Protein 4RRI (pdb70)

Foldseek 3Di:
DKKKWAFFQKKKKFFDAFQDPDFPFDTDMDMDGGETEIADFAFQQDDLVQLLVVLQVVQVLCVVVVHQEYEYEYDHPPDDGGHDQVVRVVSLVSSQVNNVVRHPHHYHYHTGRGDMDMDTHTDDPPSRIDMDDTGD

Organism: Aeropyrum pernix (strain ATCC 700893 / DSM 11879 / JCM 9820 / NBRC 100138 / K1) (NCBI:txid272557)

Nearest PDB structures (foldseek):
  4rr6-assembly1_A  TM=1.006E+00  e=4.479E-30  Aeropyrum pernix K1
  4rrl-assembly1_A  TM=1.005E+00  e=9.058E-30  Aeropyrum pernix K1
  4rrh-assembly1_A  TM=1.007E+00  e=1.098E-29  Aeropyrum pernix K1
  4rrj-assembly1_A  TM=1.005E+00  e=1.029E-29  Aeropyrum pernix K1
  4s0l-assembly1_A  TM=9.396E-01  e=1.052E-17  Pyrococcus abyssi GE5

Secondary structure (DSSP, 8-state):
-EEEEEEEEEEEEEEEEESSSS-SS---EEEESSEEEEEEE-BTT--HHHHHHHHHHHHHHHHHHT--EEEEEE-S-S-S-BPPHHHHHHHHHHHHHHHTTT--SEEEEPPSSEEEEEEEEE--STTSEEEEE---

Sequence (136 aa):
MRLLYLHADRFEYKTVKPALKNPPDPPGEASFGEALVVFTTVEDGDGPQTVMYAASDIASHSSRLKVTTVILYPYAHLSSRLAKPMAAHKRLIELEGALRTKFPGHVHRAPFGWYMSFSIACKGHPLAELSRSFTE

B-factor: mean 22.44, std 9.21, range [9.78, 83.68]

CATH classification: 3.50.80.10

Structure (mmCIF, N/CA/C/O backbone):
data_4RRI
#
_entry.id   4RRI
#
_cell.length_a   47.119
_cell.length_b   47.119
_cell.length_c   113.124
_cell.angle_alpha   90.00
_cell.angle_beta   90.00
_cell.angle_gamma   90.00
#
_symmetry.space_group_name_H-M   'P 41 21 2'
#
loop_
_entity.id
_entity.type
_entity.pdbx_description
1 polymer 'Probable threonine--tRNA ligase 2'
2 non-polymer "3'-deoxy-3'-(L-threonylamino)adenosine"
3 non-polymer 'MAGNESIUM ION'
4 water water
#
loop_
_atom_site.group_PDB
_atom_site.id
_atom_site.type_symbol
_atom_site.label_atom_id
_atom_site.label_alt_id
_atom_site.label_comp_id
_atom_site.label_asym_id
_atom_site.label_entity_id
_atom_site.label_seq_id
_atom_site.pdbx_PDB_ins_code
_atom_site.Cartn_x
_atom_site.Cartn_y
_atom_site.Cartn_z
_atom_site.occupancy
_atom_site.B_iso_or_equiv
_atom_site.auth_seq_id
_atom_site.auth_comp_id
_atom_site.auth_asym_id
_atom_site.auth_atom_id
_atom_site.pdbx_PDB_model_num
ATOM 1 N N . MET A 1 1 ? 18.382 -7.402 21.843 1.00 13.61 1 MET A N 1
ATOM 2 C CA . MET A 1 1 ? 17.337 -6.321 21.924 1.00 11.37 1 MET A CA 1
ATOM 3 C C . MET A 1 1 ? 15.967 -7.009 22.001 1.00 10.50 1 MET A C 1
ATOM 4 O O . MET A 1 1 ? 15.669 -7.925 21.210 1.00 12.22 1 MET A O 1
ATOM 9 N N . ARG A 1 2 ? 15.117 -6.566 22.939 1.00 9.78 2 ARG A N 1
ATOM 10 C CA . ARG A 1 2 ? 13.743 -7.141 23.050 1.00 10.48 2 ARG A CA 1
ATOM 11 C C . ARG A 1 2 ? 12.777 -5.946 22.849 1.00 10.91 2 ARG A C 1
ATOM 12 O O . ARG A 1 2 ? 12.862 -4.888 23.489 1.00 12.31 2 ARG A O 1
ATOM 20 N N . LEU A 1 3 ? 11.850 -6.120 21.923 1.00 11.40 3 LEU A N 1
ATOM 21 C CA . LEU A 1 3 ? 10.860 -5.086 21.607 1.00 11.63 3 LEU A CA 1
ATOM 22 C C . LEU A 1 3 ? 9.456 -5.617 21.833 1.00 11.28 3 LEU A C 1
ATOM 23 O O . LEU A 1 3 ? 9.186 -6.805 21.647 1.00 12.89 3 LEU A O 1
ATOM 28 N N . LEU A 1 4 ? 8.564 -4.681 22.163 1.00 12.79 4 LEU A N 1
ATOM 29 C CA . LEU A 1 4 ? 7.131 -4.967 22.160 1.00 15.40 4 LEU A CA 1
ATOM 30 C C . LEU A 1 4 ? 6.497 -3.920 21.227 1.00 14.47 4 LEU A C 1
ATOM 31 O O . LEU A 1 4 ? 6.622 -2.701 21.497 1.00 15.93 4 LEU A O 1
ATOM 36 N N . TYR A 1 5 ? 5.799 -4.409 20.178 1.00 15.70 5 TYR A N 1
ATOM 37 C CA . TYR A 1 5 ? 5.082 -3.550 19.199 1.00 15.03 5 TYR A CA 1
ATOM 38 C C . TYR A 1 5 ? 3.618 -3.440 19.558 1.00 16.61 5 TYR A C 1
ATOM 39 O O . TYR A 1 5 ? 2.901 -4.429 19.478 1.00 20.69 5 TYR A O 1
ATOM 48 N N . LEU A 1 6 ? 3.207 -2.239 19.942 1.00 16.85 6 LEU A N 1
ATOM 49 C CA . LEU A 1 6 ? 1.818 -1.973 20.275 1.00 17.39 6 LEU A CA 1
ATOM 50 C C . LEU A 1 6 ? 1.223 -0.985 19.287 1.00 17.75 6 LEU A C 1
ATOM 51 O O . LEU A 1 6 ? 1.661 0.158 19.213 1.00 21.72 6 LEU A O 1
ATOM 56 N N . HIS A 1 7 ? 0.209 -1.434 18.556 1.00 20.69 7 HIS A N 1
ATOM 57 C CA . HIS A 1 7 ? -0.531 -0.575 17.617 1.00 18.46 7 HIS A CA 1
ATOM 58 C C . HIS A 1 7 ? -1.568 0.207 18.365 1.00 21.32 7 HIS A C 1
ATOM 59 O O . HIS A 1 7 ? -2.578 -0.322 18.828 1.00 24.39 7 HIS A O 1
ATOM 66 N N . ALA A 1 8 ? -1.281 1.470 18.572 1.00 21.34 8 ALA A N 1
ATOM 67 C CA . ALA A 1 8 ? -2.084 2.262 19.431 1.00 23.67 8 ALA A CA 1
ATOM 68 C C . ALA A 1 8 ? -3.058 3.161 18.621 1.00 24.76 8 ALA A C 1
ATOM 69 O O . ALA A 1 8 ? -2.771 3.564 17.475 1.00 25.83 8 ALA A O 1
ATOM 71 N N . ASP A 1 9 ? -4.208 3.459 19.225 1.00 25.99 9 ASP A N 1
ATOM 72 C CA . ASP A 1 9 ? -5.110 4.486 18.666 1.00 23.89 9 ASP A CA 1
ATOM 73 C C . ASP A 1 9 ? -4.623 5.861 19.127 1.00 21.36 9 ASP A C 1
ATOM 74 O O . ASP A 1 9 ? -4.892 6.886 18.483 1.00 24.63 9 ASP A O 1
ATOM 79 N N . ARG A 1 10 ? -3.895 5.839 20.249 1.00 20.04 10 ARG A N 1
ATOM 80 C CA . ARG A 1 10 ? -3.368 7.003 20.965 1.00 22.56 10 ARG A CA 1
ATOM 81 C C . ARG A 1 10 ? -2.310 6.589 21.986 1.00 25.55 10 ARG A C 1
ATOM 82 O O . ARG A 1 10 ? -2.350 5.508 22.594 1.00 23.95 10 ARG A O 1
ATOM 90 N N . PHE A 1 11 ? -1.376 7.497 22.194 1.00 21.52 11 PHE A N 1
ATOM 91 C CA . PHE A 1 11 ? -0.288 7.301 23.126 1.00 22.74 11 PHE A CA 1
ATOM 92 C C . PHE A 1 11 ? 0.193 8.597 23.642 1.00 19.25 11 PHE A C 1
ATOM 93 O O . PHE A 1 11 ? 0.344 9.548 22.903 1.00 30.33 11 PHE A O 1
ATOM 101 N N . GLU A 1 12 ? 0.512 8.620 24.921 1.00 19.61 12 GLU A N 1
ATOM 102 C CA . GLU A 1 12 ? 1.065 9.820 25.518 1.00 25.92 12 GLU A CA 1
ATOM 103 C C . GLU A 1 12 ? 1.913 9.397 26.664 1.00 19.09 12 GLU A C 1
ATOM 104 O O . GLU A 1 12 ? 1.705 8.335 27.258 1.00 21.24 12 GLU A O 1
ATOM 110 N N . TYR A 1 13 ? 2.955 10.163 26.950 1.00 21.91 13 TYR A N 1
ATOM 111 C CA . TYR A 1 13 ? 3.828 9.870 28.083 1.00 18.86 13 TYR A CA 1
ATOM 112 C C . TYR A 1 13 ? 4.274 11.159 28.697 1.00 17.97 13 TYR A C 1
ATOM 113 O O . TYR A 1 13 ? 4.211 12.196 28.052 1.00 22.76 13 TYR A O 1
ATOM 122 N N . LYS A 1 14 ? 4.732 11.097 29.939 1.00 22.07 14 LYS A N 1
ATOM 123 C CA . LYS A 1 14 ? 5.303 12.260 30.643 1.00 21.52 14 LYS A CA 1
ATOM 124 C C . LYS A 1 14 ? 6.424 11.739 31.527 1.00 19.45 14 LYS A C 1
ATOM 125 O O . LYS A 1 14 ? 6.238 10.773 32.312 1.00 23.20 14 LYS A O 1
ATOM 131 N N . THR A 1 15 ? 7.587 12.355 31.454 1.00 21.24 15 THR A N 1
ATOM 132 C CA . THR A 1 15 ? 8.701 11.950 32.338 1.00 19.18 15 THR A CA 1
ATOM 133 C C . THR A 1 15 ? 8.332 12.471 33.703 1.00 25.14 15 THR A C 1
ATOM 134 O O . THR A 1 15 ? 7.641 13.518 33.816 1.00 24.23 15 THR A O 1
ATOM 138 N N . VAL A 1 16 ? 8.746 11.726 34.735 1.00 24.25 16 VAL A N 1
ATOM 139 C CA . VAL A 1 16 ? 8.377 12.054 36.123 1.00 24.32 16 VAL A CA 1
ATOM 140 C C . VAL A 1 16 ? 9.702 12.343 36.808 1.00 19.18 16 VAL A C 1
ATOM 141 O O . VAL A 1 16 ? 10.436 13.306 36.356 1.00 24.00 16 VAL A O 1
ATOM 145 N N . LYS A 1 17 ? 10.043 11.511 37.784 1.00 20.44 17 LYS A N 1
ATOM 146 C CA . LYS A 1 17 ? 11.292 11.639 38.475 1.00 18.68 17 LYS A CA 1
ATOM 147 C C . LYS A 1 17 ? 12.383 11.033 37.582 1.00 24.93 17 LYS A C 1
ATOM 148 O O . LYS A 1 17 ? 12.078 10.111 36.788 1.00 23.91 17 LYS A O 1
ATOM 154 N N . PRO A 1 18 ? 13.647 11.511 37.705 1.00 28.23 18 PRO A N 1
ATOM 155 C CA . PRO A 1 18 ? 14.789 10.863 36.995 1.00 24.27 18 PRO A CA 1
ATOM 156 C C . PRO A 1 18 ? 14.960 9.442 37.540 1.00 24.75 18 PRO A C 1
ATOM 157 O O . PRO A 1 18 ? 14.793 9.231 38.754 1.00 31.82 18 PRO A O 1
ATOM 161 N N . ALA A 1 19 ? 15.291 8.480 36.659 1.00 29.55 19 ALA A N 1
ATOM 162 C CA . ALA A 1 19 ? 15.551 7.096 37.101 1.00 23.49 19 ALA A CA 1
ATOM 163 C C . ALA A 1 19 ? 17.000 6.833 37.167 1.00 23.83 19 ALA A C 1
ATOM 164 O O . ALA A 1 19 ? 17.416 5.838 37.748 1.00 33.09 19 ALA A O 1
ATOM 166 N N . LEU A 1 20 ? 17.782 7.690 36.501 1.00 30.96 20 LEU A N 1
ATOM 167 C CA . LEU A 1 20 ? 19.258 7.667 36.553 1.00 31.64 20 LEU A CA 1
ATOM 168 C C . LEU A 1 20 ? 19.751 8.948 37.268 1.00 30.25 20 LEU A C 1
ATOM 169 O O . LEU A 1 20 ? 19.013 9.967 37.314 1.00 37.04 20 LEU A O 1
ATOM 174 N N . LYS A 1 21 ? 20.956 8.898 37.833 1.00 29.06 21 LYS A N 1
ATOM 175 C CA . LYS A 1 21 ? 21.575 10.080 38.431 1.00 30.96 21 LYS A CA 1
ATOM 176 C C . LYS A 1 21 ? 21.630 11.266 37.452 1.00 32.84 21 LYS A C 1
ATOM 177 O O . LYS A 1 21 ? 21.455 12.420 37.855 1.00 55.98 21 LYS A O 1
ATOM 183 N N . ASN A 1 22 ? 21.878 10.970 36.176 1.00 34.88 22 ASN A N 1
ATOM 184 C CA . ASN A 1 22 ? 22.026 12.000 35.142 1.00 34.43 22 ASN A CA 1
ATOM 185 C C . ASN A 1 22 ? 21.276 11.601 33.873 1.00 30.66 22 ASN A C 1
ATOM 186 O O . ASN A 1 22 ? 21.921 11.178 32.904 1.00 39.91 22 ASN A O 1
ATOM 191 N N . PRO A 1 23 ? 19.930 11.736 33.845 1.00 25.61 23 PRO A N 1
ATOM 192 C CA . PRO A 1 23 ? 19.322 11.297 32.582 1.00 25.60 23 PRO A CA 1
ATOM 193 C C . PRO A 1 23 ? 19.967 12.018 31.361 1.00 25.99 23 PRO A C 1
ATOM 194 O O . PRO A 1 23 ? 20.197 13.237 31.403 1.00 28.75 23 PRO A O 1
ATOM 198 N N . PRO A 1 24 ? 20.370 11.260 30.323 1.00 26.73 24 PRO A N 1
ATOM 199 C CA . PRO A 1 24 ? 20.995 11.898 29.170 1.00 25.55 24 PRO A CA 1
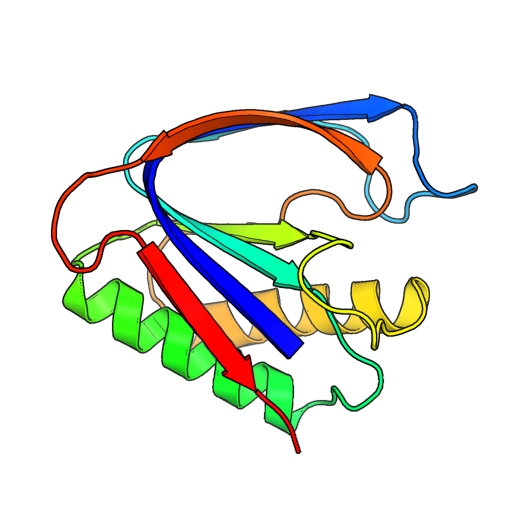ATOM 200 C C . PRO A 1 24 ? 20.053 12.763 28.286 1.00 25.05 24 PRO A C 1
ATOM 201 O O . PRO A 1 24 ? 20.535 13.571 27.466 1.00 28.76 24 PRO A O 1
ATOM 205 N N . ASP A 1 25 ? 18.755 12.594 28.462 1.00 21.43 25 ASP A N 1
ATOM 206 C CA . ASP A 1 25 ? 17.739 13.294 27.714 1.00 18.20 25 ASP A CA 1
ATOM 207 C C . ASP A 1 25 ? 16.955 14.223 28.666 1.00 22.44 25 ASP A C 1
ATOM 208 O O . ASP A 1 25 ? 16.626 13.834 29.774 1.00 27.47 25 ASP A O 1
ATOM 213 N N . PRO A 1 26 ? 16.643 15.469 28.227 1.00 21.05 26 PRO A N 1
ATOM 214 C CA . PRO A 1 26 ? 15.881 16.406 29.087 1.00 26.32 26 PRO A CA 1
ATOM 215 C C . PRO A 1 26 ? 14.485 15.829 29.378 1.00 22.85 26 PRO A C 1
ATOM 216 O O . PRO A 1 26 ? 14.038 14.984 28.584 1.00 28.02 26 PRO A O 1
ATOM 220 N N . PRO A 1 27 ? 13.788 16.297 30.446 1.00 21.57 27 PRO A N 1
ATOM 221 C CA . PRO A 1 27 ? 12.415 15.822 30.753 1.00 21.14 27 PRO A CA 1
ATOM 222 C C . PRO A 1 27 ? 11.393 16.303 29.688 1.00 20.51 27 PRO A C 1
ATOM 223 O O . PRO A 1 27 ? 11.719 17.177 28.854 1.00 24.78 27 PRO A O 1
ATOM 227 N N . GLY A 1 28 ? 10.189 15.752 29.680 1.00 21.67 28 GLY A N 1
ATOM 228 C CA . GLY A 1 28 ? 9.230 16.151 28.659 1.00 20.21 28 GLY A CA 1
ATOM 229 C C . GLY A 1 28 ? 8.022 15.293 28.590 1.00 20.10 28 GLY A C 1
ATOM 230 O O . GLY A 1 28 ? 7.833 14.346 29.361 1.00 26.26 28 GLY A O 1
ATOM 231 N N . GLU A 1 29 ? 7.191 15.644 27.630 1.00 22.88 29 GLU A N 1
ATOM 232 C CA . GLU A 1 29 ? 5.954 14.954 27.381 1.00 24.71 29 GLU A CA 1
ATOM 233 C C . GLU A 1 29 ? 5.551 15.074 25.911 1.00 17.88 29 GLU A C 1
ATOM 234 O O . GLU A 1 29 ? 6.052 15.990 25.182 1.00 21.02 29 GLU A O 1
ATOM 240 N N . ALA A 1 30 ? 4.639 14.182 25.489 1.00 16.98 30 ALA A N 1
ATOM 241 C CA . ALA A 1 30 ? 4.152 14.161 24.138 1.00 17.48 30 ALA A CA 1
ATOM 242 C C . ALA A 1 30 ? 2.957 13.252 24.037 1.00 17.44 30 ALA A C 1
ATOM 243 O O . ALA A 1 30 ? 2.844 12.266 24.808 1.00 22.86 30 ALA A O 1
ATOM 245 N N . SER A 1 31 ? 2.106 13.523 23.042 1.00 18.63 31 SER A N 1
ATOM 246 C CA . SER A 1 31 ? 0.982 12.660 22.781 1.00 19.68 31 SER A CA 1
ATOM 247 C C . SER A 1 31 ? 0.824 12.504 21.311 1.00 17.24 31 SER A C 1
ATOM 248 O O . SER A 1 31 ? 1.283 13.365 20.511 1.00 24.58 31 SER A O 1
ATOM 251 N N . PHE A 1 32 ? 0.122 11.443 20.935 1.00 17.89 32 PHE A N 1
ATOM 252 C CA . PHE A 1 32 ? 0.028 11.030 19.539 1.00 20.38 32 PHE A CA 1
ATOM 253 C C . PHE A 1 32 ? -1.288 10.379 19.278 1.00 22.68 32 PHE A C 1
ATOM 254 O O . PHE A 1 32 ? -1.977 9.937 20.253 1.00 23.18 32 PHE A O 1
ATOM 262 N N . GLY A 1 33 ? -1.645 10.316 17.982 1.00 20.66 33 GLY A N 1
ATOM 263 C CA . GLY A 1 33 ? -2.785 9.572 17.510 1.00 25.74 33 GLY A CA 1
ATOM 264 C C . GLY A 1 33 ? -2.268 8.211 17.135 1.00 23.12 33 GLY A C 1
ATOM 265 O O . GLY A 1 33 ? -1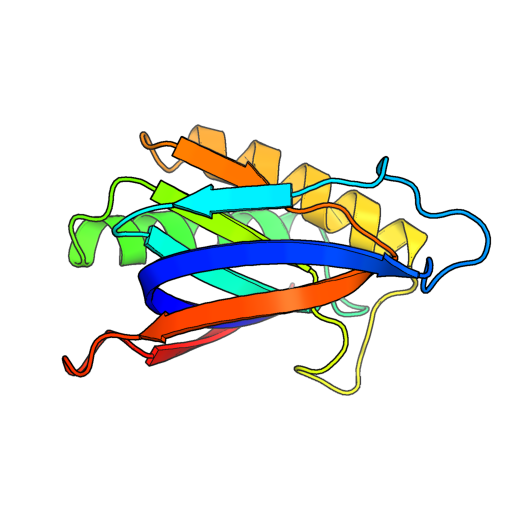.412 7.664 17.831 1.00 27.16 33 GLY A O 1
ATOM 266 N N . GLU A 1 34 ? -2.808 7.646 16.055 1.00 20.76 34 GLU A N 1
ATOM 267 C CA . GLU A 1 34 ? -2.500 6.286 15.699 1.00 22.59 34 GLU A CA 1
ATOM 268 C C . GLU A 1 34 ? -0.966 6.180 15.548 1.00 22.04 34 GLU A C 1
ATOM 269 O O . GLU A 1 34 ? -0.345 7.032 14.885 1.00 23.30 34 GLU A O 1
ATOM 275 N N . ALA A 1 35 ? -0.348 5.172 16.155 1.00 24.70 35 ALA A N 1
ATOM 276 C CA . ALA A 1 35 ? 1.129 5.070 16.123 1.00 19.76 35 ALA A CA 1
ATOM 277 C C . ALA A 1 35 ? 1.465 3.698 16.512 1.00 22.93 35 ALA A C 1
ATOM 278 O O . ALA A 1 35 ? 0.671 3.071 17.230 1.00 27.69 35 ALA A O 1
ATOM 280 N N . LEU A 1 36 ? 2.617 3.203 16.020 1.00 21.28 36 LEU A N 1
ATOM 281 C CA . LEU A 1 36 ? 3.175 1.954 16.507 1.00 18.45 36 LEU A CA 1
ATOM 282 C C . LEU A 1 36 ? 4.060 2.415 17.665 1.00 17.09 36 LEU A C 1
ATOM 283 O O . LEU A 1 36 ? 5.068 3.174 17.462 1.00 19.28 36 LEU A O 1
ATOM 288 N N . VAL A 1 37 ? 3.721 1.939 18.868 1.00 17.98 37 VAL A N 1
ATOM 289 C CA . VAL A 1 37 ? 4.494 2.240 20.076 1.00 15.41 37 VAL A CA 1
ATOM 290 C C . VAL A 1 37 ? 5.447 1.067 20.307 1.00 14.89 37 VAL A C 1
ATOM 291 O O . VAL A 1 37 ? 5.004 -0.064 20.415 1.00 16.01 37 VAL A O 1
ATOM 295 N N . VAL A 1 38 ? 6.766 1.332 20.237 1.00 14.41 38 VAL A N 1
ATOM 296 C CA . VAL A 1 38 ? 7.774 0.262 20.337 1.00 12.66 38 VAL A CA 1
ATOM 297 C C . VAL A 1 38 ? 8.504 0.319 21.677 1.00 10.98 38 VAL A C 1
ATOM 298 O O . VA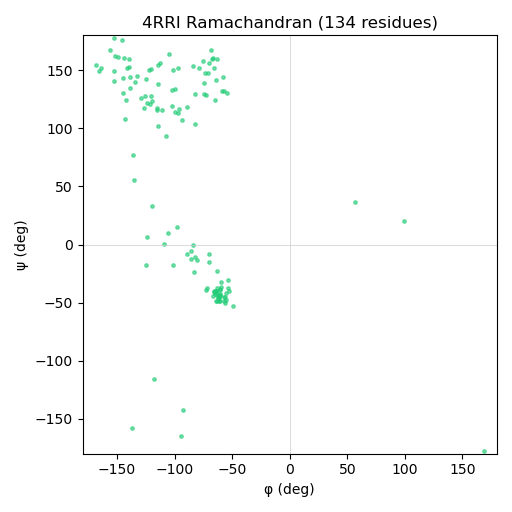L A 1 38 ? 9.435 1.154 21.863 1.00 13.12 38 VAL A O 1
ATOM 302 N N . PHE A 1 39 ? 8.027 -0.440 22.678 1.00 12.67 39 PHE A N 1
ATOM 303 C CA . PHE A 1 39 ? 8.755 -0.549 23.952 1.00 12.52 39 PHE A CA 1
ATOM 304 C C . PHE A 1 39 ? 10.097 -1.253 23.681 1.00 11.42 39 PHE A C 1
ATOM 305 O O . PHE A 1 39 ? 10.070 -2.345 23.095 1.00 11.84 39 PHE A O 1
ATOM 313 N N . THR A 1 40 ? 11.217 -0.631 24.040 1.00 10.66 40 THR A N 1
ATOM 314 C CA . THR A 1 40 ? 12.523 -1.104 23.585 1.00 12.42 40 THR A CA 1
ATOM 315 C C . THR A 1 40 ? 13.479 -1.338 24.727 1.00 10.34 40 THR A C 1
ATOM 316 O O . THR A 1 40 ? 13.821 -0.374 25.452 1.00 15.26 40 THR A O 1
ATOM 320 N N . THR A 1 41 ? 13.913 -2.621 24.878 1.00 11.67 41 THR A N 1
ATOM 321 C CA . THR A 1 41 ? 14.879 -2.976 25.900 1.00 11.62 41 THR A CA 1
ATOM 322 C C . THR A 1 41 ? 16.177 -3.343 25.217 1.00 11.77 41 THR A C 1
ATOM 323 O O . THR A 1 41 ? 16.232 -4.324 24.491 1.00 11.47 41 THR A O 1
ATOM 327 N N . VAL A 1 42 ? 17.224 -2.554 25.465 1.00 11.97 42 VAL A N 1
ATOM 328 C CA . VAL A 1 42 ? 18.537 -2.766 24.833 1.00 10.95 42 VAL A CA 1
ATOM 329 C C . VAL A 1 42 ? 19.220 -3.864 25.683 1.00 11.12 42 VAL A C 1
ATOM 330 O O . VAL A 1 42 ? 19.348 -3.761 26.942 1.00 12.03 42 VAL A O 1
ATOM 334 N N . GLU A 1 43 ? 19.720 -4.888 25.001 1.00 11.36 43 GLU A N 1
ATOM 335 C CA . GLU A 1 43 ? 20.442 -5.986 25.696 1.00 12.47 43 GLU A CA 1
ATOM 336 C C . GLU A 1 43 ? 21.944 -5.947 25.522 1.00 14.17 43 GLU A C 1
ATOM 337 O O . GLU A 1 43 ? 22.424 -5.300 24.565 1.00 15.10 43 GLU A O 1
ATOM 343 N N . ASP A 1 44 ? 22.650 -6.684 26.383 1.00 16.53 44 ASP A N 1
ATOM 344 C CA . ASP A 1 44 ? 24.096 -6.633 26.348 1.00 19.04 44 ASP A CA 1
ATOM 345 C C . ASP A 1 44 ? 24.726 -6.908 24.947 1.00 17.82 44 ASP A C 1
ATOM 346 O O . ASP A 1 44 ? 25.699 -6.246 24.526 1.00 23.47 44 ASP A O 1
ATOM 351 N N . GLY A 1 45 ? 24.156 -7.862 24.227 1.00 17.38 45 GLY A N 1
ATOM 352 C CA . GLY A 1 45 ? 24.764 -8.229 22.883 1.00 21.09 45 GLY A CA 1
ATOM 353 C C . GLY A 1 45 ? 24.602 -7.176 21.774 1.00 23.02 45 GLY A C 1
ATOM 354 O O . GLY A 1 45 ? 25.203 -7.295 20.674 1.00 22.49 45 GLY A O 1
ATOM 355 N N . ASP A 1 46 ? 23.812 -6.142 22.046 1.00 18.02 46 ASP A N 1
ATOM 356 C CA . ASP A 1 46 ? 23.324 -5.346 20.919 1.00 15.79 46 ASP A CA 1
ATOM 357 C C . ASP A 1 46 ? 24.418 -4.500 20.323 1.00 13.56 46 ASP A C 1
ATOM 358 O O . ASP A 1 46 ? 25.114 -3.779 21.045 1.00 17.26 46 ASP A O 1
ATOM 363 N N . GLY A 1 47 ? 24.577 -4.586 19.016 1.00 16.59 47 GLY A N 1
ATOM 364 C CA . GLY A 1 47 ? 25.514 -3.705 18.319 1.00 16.02 47 GLY A CA 1
ATOM 365 C C . GLY A 1 47 ? 24.913 -3.185 17.024 1.00 18.71 47 GLY A C 1
ATOM 366 O O . GLY A 1 47 ? 23.683 -3.171 16.858 1.00 16.57 47 GLY A O 1
ATOM 367 N N . PRO A 1 48 ? 25.755 -2.767 16.085 1.00 19.61 48 PRO A N 1
ATOM 368 C CA . PRO A 1 48 ? 25.218 -2.150 14.866 1.00 21.00 48 PRO A CA 1
ATOM 369 C C . PRO A 1 48 ? 24.361 -3.072 14.027 1.00 19.04 48 PRO A C 1
ATOM 370 O O . PRO A 1 48 ? 23.400 -2.624 13.433 1.00 23.45 48 PRO A O 1
ATOM 374 N N . GLN A 1 49 ? 24.693 -4.345 13.927 1.00 20.13 49 GLN A N 1
ATOM 375 C CA . GLN A 1 49 ? 23.818 -5.250 13.140 1.00 18.63 49 GLN A CA 1
ATOM 376 C C . GLN A 1 49 ? 22.426 -5.392 13.747 1.00 14.48 49 GLN A C 1
ATOM 377 O O . GLN A 1 49 ? 21.401 -5.416 13.028 1.00 15.86 49 GLN A O 1
ATOM 383 N N . THR A 1 50 ? 22.390 -5.466 15.069 1.00 13.67 50 THR A N 1
ATOM 384 C CA . THR A 1 50 ? 21.125 -5.592 15.773 1.00 13.21 50 THR A CA 1
ATOM 385 C C . THR A 1 50 ? 20.256 -4.390 15.481 1.00 13.01 50 THR A C 1
ATOM 386 O O . THR A 1 50 ? 19.055 -4.542 15.250 1.00 13.73 50 THR A O 1
ATOM 390 N N . VAL A 1 51 ? 20.846 -3.200 15.498 1.00 14.16 51 VAL A N 1
ATOM 391 C CA . VAL A 1 51 ? 20.088 -1.934 15.321 1.00 15.77 51 VAL A CA 1
ATOM 392 C C . VAL A 1 51 ? 19.493 -1.941 13.910 1.00 15.54 51 VAL A C 1
ATOM 393 O O . VAL A 1 51 ? 18.318 -1.576 13.690 1.00 17.82 51 VAL A O 1
ATOM 397 N N . MET A 1 52 ? 20.288 -2.410 12.940 1.00 16.31 52 MET A N 1
ATOM 398 C CA . MET A 1 52 ? 19.811 -2.366 11.589 1.00 17.53 52 MET A CA 1
ATOM 399 C C . MET A 1 52 ? 18.721 -3.413 11.397 1.00 15.05 52 MET A C 1
ATOM 400 O O . MET A 1 52 ? 17.746 -3.128 10.675 1.00 15.73 52 MET A O 1
ATOM 405 N N . TYR A 1 53 ? 18.843 -4.593 12.026 1.00 14.54 53 TYR A N 1
ATOM 406 C CA . TYR A 1 53 ? 17.770 -5.591 11.912 1.00 13.08 53 TYR A CA 1
ATOM 407 C C . TYR A 1 53 ? 16.446 -5.032 12.485 1.00 12.34 53 TYR A C 1
ATOM 408 O O . TYR A 1 53 ? 15.345 -5.215 11.921 1.00 14.35 53 TYR A O 1
ATOM 417 N N . ALA A 1 54 ? 16.561 -4.390 13.656 1.00 12.38 54 ALA A N 1
ATOM 418 C CA . ALA A 1 54 ? 15.397 -3.881 14.328 1.00 12.37 54 ALA A CA 1
ATOM 419 C C . ALA A 1 54 ? 14.776 -2.749 13.499 1.00 11.41 54 ALA A C 1
ATOM 420 O O . ALA A 1 54 ? 13.548 -2.714 13.319 1.00 14.10 54 ALA A O 1
ATOM 422 N N . ALA A 1 55 ? 15.627 -1.849 12.981 1.00 12.07 55 ALA A N 1
ATOM 423 C CA . ALA A 1 55 ? 15.118 -0.727 12.143 1.00 12.34 55 ALA A CA 1
ATOM 424 C C . ALA A 1 55 ? 14.283 -1.273 10.954 1.00 12.47 55 ALA A C 1
ATOM 425 O O . ALA A 1 55 ? 13.188 -0.779 10.663 1.00 14.77 55 ALA A O 1
ATOM 427 N N . SER A 1 56 ? 14.844 -2.264 10.270 1.00 11.51 56 SER A N 1
ATOM 428 C CA . SER A 1 56 ? 14.177 -2.869 9.081 1.00 13.68 56 SER A CA 1
ATOM 429 C C . SER A 1 56 ? 12.849 -3.503 9.459 1.00 15.35 56 SER A C 1
ATOM 430 O O . SER A 1 56 ? 11.837 -3.330 8.724 1.00 16.26 56 SER A O 1
ATOM 433 N N . ASP A 1 57 ? 12.859 -4.278 10.562 1.00 12.93 57 ASP A N 1
ATOM 434 C CA . ASP A 1 57 ? 11.614 -4.965 10.964 1.00 15.10 57 ASP A CA 1
ATOM 435 C C . ASP A 1 57 ? 10.526 -3.957 11.374 1.00 15.49 57 ASP A C 1
ATOM 436 O O . ASP A 1 57 ? 9.357 -4.093 11.051 1.00 14.57 57 ASP A O 1
ATOM 441 N N . ILE A 1 58 ? 10.930 -2.924 12.098 1.00 14.18 58 ILE A N 1
ATOM 442 C CA . ILE A 1 58 ? 9.985 -1.942 12.562 1.00 13.43 58 ILE A CA 1
ATOM 443 C C . ILE A 1 58 ? 9.330 -1.285 11.331 1.00 13.88 58 ILE A C 1
ATOM 444 O O . ILE A 1 58 ? 8.102 -1.090 11.261 1.00 15.56 58 ILE A O 1
ATOM 449 N N . ALA A 1 59 ? 10.194 -0.879 10.385 1.00 15.73 59 ALA A N 1
ATOM 450 C CA . ALA A 1 59 ? 9.762 -0.286 9.141 1.00 16.64 59 ALA A CA 1
ATOM 451 C C . ALA A 1 59 ? 8.821 -1.216 8.434 1.00 13.59 59 ALA A C 1
ATOM 452 O O . ALA A 1 59 ? 7.778 -0.760 7.911 1.00 18.77 59 ALA A O 1
ATOM 454 N N . SER A 1 60 ? 9.228 -2.476 8.300 1.00 17.54 60 SER A N 1
ATOM 455 C CA . SER A 1 60 ? 8.364 -3.508 7.608 1.00 16.91 60 SER A CA 1
ATOM 456 C C . SER A 1 60 ? 6.951 -3.668 8.258 1.00 19.85 60 SER A C 1
ATOM 457 O O . SER A 1 60 ? 5.908 -3.682 7.589 1.00 23.75 60 SER A O 1
ATOM 460 N N . HIS A 1 61 ? 6.911 -3.815 9.573 1.00 17.83 61 HIS A N 1
ATOM 461 C CA . HIS A 1 61 ? 5.670 -3.978 10.299 1.00 17.97 61 HIS A CA 1
ATOM 462 C C . HIS A 1 61 ? 4.790 -2.771 10.189 1.00 18.30 61 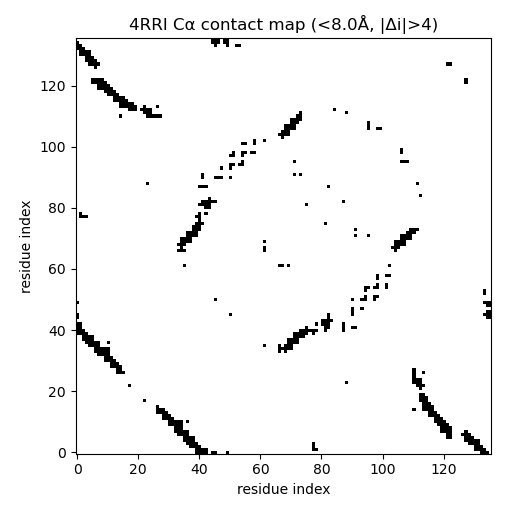HIS A C 1
ATOM 463 O O . HIS A 1 61 ? 3.548 -2.880 10.050 1.00 21.87 61 HIS A O 1
ATOM 470 N N . SER A 1 62 ? 5.421 -1.593 10.259 1.00 17.36 62 SER A N 1
ATOM 471 C CA . SER A 1 62 ? 4.705 -0.339 10.161 1.00 19.66 62 SER A CA 1
ATOM 472 C C . SER A 1 62 ? 4.043 -0.274 8.776 1.00 22.96 62 SER A C 1
ATOM 473 O O . SER A 1 62 ? 2.863 0.067 8.675 1.00 22.97 62 SER A O 1
ATOM 476 N N . SER A 1 63 ? 4.810 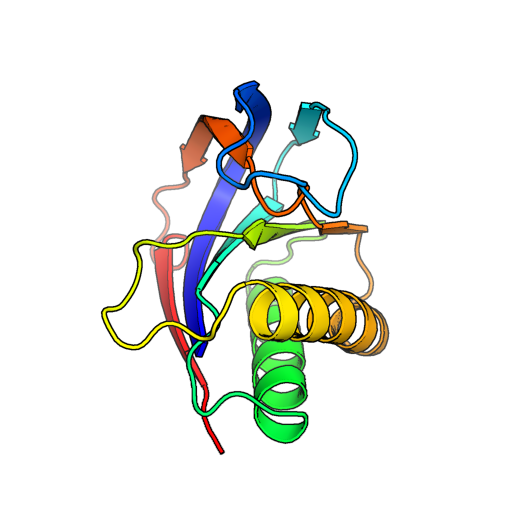-0.633 7.731 1.00 19.76 63 SER A N 1
ATOM 477 C CA . SER A 1 63 ? 4.316 -0.770 6.364 1.00 19.62 63 SER A CA 1
ATOM 478 C C . SER A 1 63 ? 3.048 -1.625 6.276 1.00 21.61 63 SER A C 1
ATOM 479 O O . SER A 1 63 ? 2.009 -1.163 5.712 1.00 29.97 63 SER A O 1
ATOM 482 N N . ARG A 1 64 ? 3.098 -2.845 6.835 1.00 23.48 64 ARG A N 1
ATOM 483 C CA . ARG A 1 64 ? 1.942 -3.757 6.862 1.00 21.48 64 ARG A CA 1
ATOM 484 C C . ARG A 1 64 ? 0.716 -3.183 7.592 1.00 22.17 64 ARG A C 1
ATOM 485 O O . ARG A 1 64 ? -0.402 -3.474 7.194 1.00 32.13 64 ARG A O 1
ATOM 493 N N . LEU A 1 65 ? 0.936 -2.350 8.619 1.00 21.92 65 LEU A N 1
ATOM 494 C CA . LEU A 1 65 ? -0.156 -1.751 9.408 1.00 24.70 65 LEU A CA 1
ATOM 495 C C . LEU A 1 65 ? -0.653 -0.420 8.839 1.00 23.06 65 LEU A C 1
ATOM 496 O O . LEU A 1 65 ? -1.656 0.184 9.347 1.00 25.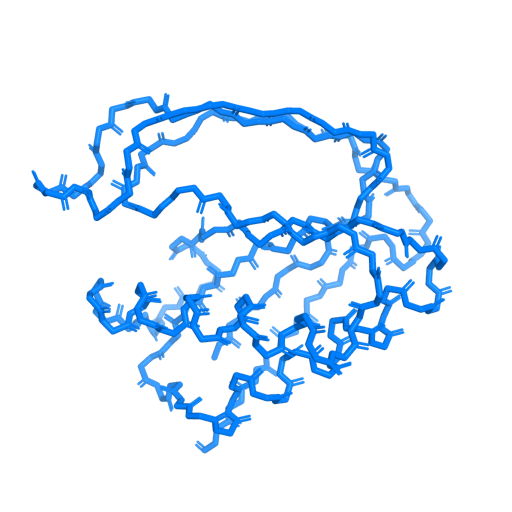21 65 LEU A O 1
ATOM 501 N N . LYS A 1 66 ? 0.079 0.064 7.838 1.00 23.03 66 LYS A N 1
ATOM 502 C CA . LYS A 1 66 ? -0.172 1.399 7.237 1.00 22.04 66 LYS A CA 1
ATOM 503 C C . LYS A 1 66 ? -0.101 2.453 8.323 1.00 21.67 66 LYS A C 1
ATOM 504 O O . LYS A 1 66 ? -0.857 3.392 8.308 1.00 29.56 66 LYS A O 1
ATOM 510 N N . VAL A 1 67 ? 0.804 2.276 9.278 1.00 21.41 67 VAL A N 1
ATOM 511 C CA . VAL A 1 67 ? 1.040 3.355 10.252 1.00 18.21 67 VAL A CA 1
ATOM 512 C C . VAL A 1 67 ? 2.033 4.336 9.647 1.00 20.21 67 VAL A C 1
ATOM 513 O O . VAL A 1 67 ? 2.897 3.959 8.812 1.00 23.25 67 VAL A O 1
ATOM 517 N N . THR A 1 68 ? 1.944 5.578 10.114 1.00 19.30 68 THR A N 1
ATOM 518 C CA . THR A 1 68 ? 2.842 6.651 9.639 1.00 20.17 68 THR A CA 1
ATOM 519 C C . THR A 1 68 ? 3.580 7.307 10.797 1.00 17.97 68 THR A C 1
ATOM 520 O O . THR A 1 68 ? 4.240 8.320 10.628 1.00 17.85 68 THR A O 1
ATOM 524 N N . THR A 1 69 ? 3.437 6.761 12.004 1.00 15.83 69 THR A N 1
ATOM 525 C CA . THR A 1 69 ? 4.178 7.249 13.168 1.00 14.14 69 THR A CA 1
ATOM 526 C C . THR A 1 69 ? 4.683 6.055 14.026 1.00 16.47 69 THR A C 1
ATOM 527 O O . THR A 1 69 ? 3.935 5.095 14.273 1.00 19.13 69 THR A O 1
ATOM 531 N N . VAL A 1 70 ? 5.950 6.131 14.446 1.00 16.76 70 VAL A N 1
ATOM 532 C CA . VAL A 1 70 ? 6.550 5.090 15.264 1.00 14.19 70 VAL A CA 1
ATOM 533 C C . VAL A 1 70 ? 7.093 5.813 16.481 1.00 14.34 70 VAL A C 1
ATOM 534 O O . VAL A 1 70 ? 7.806 6.850 16.374 1.00 16.58 70 VAL A O 1
ATOM 538 N N . ILE A 1 71 ? 6.725 5.325 17.667 1.00 16.61 71 ILE A N 1
ATOM 539 C CA . ILE A 1 71 ? 7.320 5.813 18.893 1.00 11.80 71 ILE A CA 1
ATOM 540 C C . ILE A 1 71 ? 8.392 4.832 19.472 1.00 15.13 71 ILE A C 1
ATOM 541 O O . ILE A 1 71 ? 8.096 3.678 19.755 1.00 17.71 71 ILE A O 1
ATOM 546 N N . LEU A 1 72 ? 9.643 5.270 19.608 1.00 13.32 72 LEU A N 1
ATOM 547 C CA . LEU A 1 72 ? 10.684 4.444 20.205 1.00 15.57 72 LEU A CA 1
ATOM 548 C C . LEU A 1 72 ? 10.728 4.793 21.685 1.00 14.45 72 LEU A C 1
ATOM 549 O O . LEU A 1 72 ? 11.093 5.889 22.090 1.00 15.98 72 LEU A O 1
ATOM 554 N N . TYR A 1 73 ? 10.227 3.871 22.494 1.00 14.91 73 TYR A N 1
ATOM 555 C CA . TYR A 1 73 ? 9.948 4.108 23.921 1.00 13.33 73 TYR A CA 1
ATOM 556 C C . TYR A 1 73 ? 10.856 3.251 24.767 1.00 14.26 73 TYR A C 1
ATOM 557 O O . TYR A 1 73 ? 10.647 2.022 24.865 1.00 13.87 73 TYR A O 1
ATOM 566 N N . PRO A 1 74 ? 11.910 3.863 25.333 1.00 13.54 74 PRO A N 1
ATOM 567 C CA . PRO A 1 74 ? 12.896 3.075 26.153 1.00 16.71 74 PRO A CA 1
ATOM 568 C C . PRO A 1 74 ? 12.196 2.378 27.336 1.00 14.11 74 PRO A C 1
ATOM 569 O O . PRO A 1 74 ? 11.305 2.959 28.003 1.00 20.23 74 PRO A O 1
ATOM 573 N N . TYR A 1 75 ? 12.483 1.092 27.517 1.00 15.06 75 TYR A N 1
ATOM 574 C CA . TYR A 1 75 ? 11.799 0.310 28.548 1.00 16.98 75 TYR A CA 1
ATOM 575 C C . TYR A 1 75 ? 12.822 -0.652 29.161 1.00 15.17 75 TYR A C 1
ATOM 576 O O . TYR A 1 75 ? 13.450 -1.422 28.433 1.00 19.39 75 TYR A O 1
ATOM 585 N N . ALA A 1 76 ? 13.001 -0.617 30.475 1.00 18.28 76 ALA A N 1
ATOM 586 C CA . ALA A 1 76 ? 13.986 -1.498 31.142 1.00 17.31 76 ALA A CA 1
ATOM 587 C C . ALA A 1 76 ? 13.468 -2.915 31.420 1.00 22.40 76 ALA A C 1
ATOM 588 O O . ALA A 1 76 ? 14.241 -3.805 31.774 1.00 24.20 76 ALA A O 1
ATOM 590 N N . HIS A 1 77 ? 12.184 -3.154 31.260 1.00 14.99 77 HIS A N 1
ATOM 591 C CA . HIS A 1 77 ? 11.593 -4.365 31.860 1.00 15.68 77 HIS A CA 1
ATOM 592 C C . HIS A 1 77 ? 11.226 -5.528 30.952 1.00 16.01 77 HIS A C 1
ATOM 593 O O . HIS A 1 77 ? 10.628 -6.487 31.416 1.00 21.24 77 HIS A O 1
ATOM 600 N N . LEU A 1 78 ? 11.620 -5.500 29.687 1.00 15.20 78 LEU A N 1
ATOM 601 C CA . LEU A 1 78 ? 11.202 -6.605 28.743 1.00 13.43 78 LEU A CA 1
ATOM 602 C C . LEU A 1 78 ? 12.093 -7.830 28.760 1.00 14.44 78 LEU A C 1
ATOM 603 O O . LEU A 1 78 ? 11.712 -8.900 28.185 1.00 18.04 78 LEU A O 1
ATOM 608 N N . SER A 1 79 ? 13.265 -7.700 29.385 1.00 13.79 79 SER A N 1
ATOM 609 C CA . SER A 1 79 ? 14.153 -8.877 29.511 1.00 18.08 79 SER A CA 1
ATOM 610 C C . SER A 1 79 ? 15.027 -8.766 30.722 1.00 15.88 79 SER A C 1
ATOM 611 O O . SER A 1 79 ? 15.014 -7.721 31.429 1.00 16.39 79 SER A O 1
ATOM 614 N N . SER A 1 80 ? 15.820 -9.825 30.927 1.00 15.79 80 SER A N 1
ATOM 615 C CA . SER A 1 80 ? 16.736 -9.887 32.062 1.00 15.40 80 SER A CA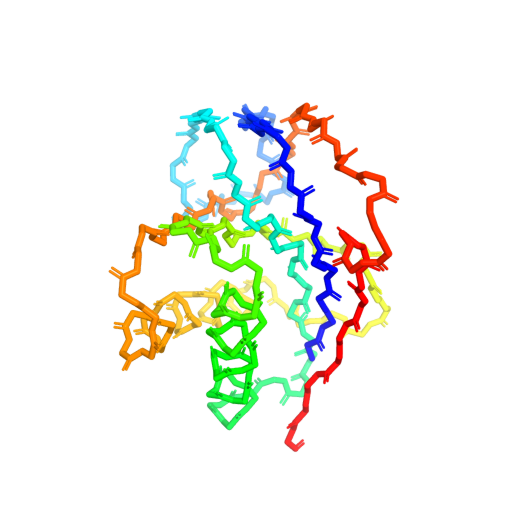 1
ATOM 616 C C . SER A 1 80 ? 18.165 -10.006 31.561 1.00 14.36 80 SER A C 1
ATOM 617 O O . SER A 1 80 ? 19.000 -10.572 32.248 1.00 18.73 80 SER A O 1
ATOM 620 N N . ARG A 1 81 ? 18.463 -9.385 30.407 1.00 16.98 81 ARG A N 1
ATOM 621 C CA . ARG A 1 81 ? 19.858 -9.314 29.961 1.00 19.02 81 ARG A CA 1
ATOM 622 C C . ARG A 1 81 ? 20.186 -7.893 29.463 1.00 17.66 81 ARG A C 1
ATOM 623 O O . ARG A 1 81 ? 20.653 -7.687 28.312 1.00 16.75 81 ARG A O 1
ATOM 631 N N . LEU A 1 82 ? 19.950 -6.918 30.353 1.00 18.84 82 LEU A N 1
ATOM 632 C CA . LEU A 1 82 ? 20.016 -5.512 29.917 1.00 15.55 82 LEU A CA 1
ATOM 633 C C . LEU A 1 82 ? 21.465 -5.075 29.635 1.00 16.61 82 LEU A C 1
ATOM 634 O O . LEU A 1 82 ? 22.401 -5.487 30.331 1.00 21.79 82 LEU A O 1
ATOM 639 N N . ALA A 1 83 ? 21.598 -4.164 28.668 1.00 15.13 83 ALA A N 1
ATOM 640 C CA . ALA A 1 83 ? 22.841 -3.406 28.448 1.00 14.16 83 ALA A CA 1
ATOM 641 C C . ALA A 1 83 ? 22.942 -2.332 29.546 1.00 18.20 83 ALA A C 1
ATOM 642 O O . ALA A 1 83 ? 21.915 -1.907 30.131 1.00 16.97 83 ALA A O 1
ATOM 644 N N . LYS A 1 84 ? 24.162 -1.867 29.794 1.00 18.28 84 LYS A N 1
ATOM 645 C CA . LYS A 1 84 ? 24.334 -0.810 30.737 1.00 18.69 84 LYS A CA 1
ATOM 646 C C . LYS A 1 84 ? 23.708 0.489 30.195 1.00 23.10 84 LYS A C 1
ATOM 647 O O . LYS A 1 84 ? 23.522 0.618 28.966 1.00 19.76 84 LYS A O 1
ATOM 653 N N . PRO A 1 85 ? 23.391 1.460 31.089 1.00 24.21 85 PRO A N 1
ATOM 654 C CA . PRO A 1 85 ? 22.609 2.604 30.565 1.00 25.98 85 PRO A CA 1
ATOM 655 C C . PRO A 1 85 ? 23.247 3.423 29.418 1.00 24.25 85 PRO A C 1
ATOM 656 O O . PRO A 1 85 ? 22.521 3.808 28.489 1.00 23.98 85 PRO A O 1
ATOM 660 N N . MET A 1 86 ? 24.559 3.624 29.436 1.00 23.13 86 MET A N 1
ATOM 661 C CA . MET A 1 86 ? 25.156 4.507 28.413 1.00 20.97 86 MET A CA 1
ATOM 662 C C . MET A 1 86 ? 25.168 3.803 27.044 1.00 21.28 86 MET A C 1
ATOM 663 O O . MET A 1 86 ? 24.835 4.421 26.022 1.00 22.59 86 MET A O 1
ATOM 668 N N . ALA A 1 87 ? 25.459 2.500 27.061 1.00 19.91 87 ALA A N 1
ATOM 669 C CA . ALA A 1 87 ? 25.391 1.626 25.864 1.00 19.52 87 ALA A CA 1
ATOM 670 C C . ALA A 1 87 ? 23.971 1.586 25.298 1.00 17.68 87 ALA A C 1
ATOM 671 O O . ALA A 1 87 ? 23.789 1.750 24.081 1.00 18.95 87 ALA A O 1
ATOM 673 N N . ALA A 1 88 ? 22.970 1.482 26.189 1.00 18.92 88 ALA A N 1
ATOM 674 C CA . ALA A 1 88 ? 21.541 1.421 25.825 1.00 17.00 88 ALA A CA 1
ATOM 675 C C . ALA A 1 88 ? 21.146 2.728 25.169 1.00 17.12 88 ALA A C 1
ATOM 676 O O . ALA A 1 88 ? 20.513 2.728 24.158 1.00 17.53 88 ALA A O 1
ATOM 678 N N . HIS A 1 89 ? 21.512 3.853 25.796 1.00 16.38 89 HIS A N 1
ATOM 679 C CA . HIS A 1 89 ? 21.271 5.157 25.213 1.00 16.70 89 HIS A CA 1
ATOM 680 C C . HIS A 1 89 ? 21.880 5.285 23.833 1.00 17.11 89 HIS A C 1
ATOM 681 O O . HIS A 1 89 ? 21.196 5.734 22.899 1.00 18.85 89 HIS A O 1
ATOM 688 N N . LYS A 1 90 ? 23.128 4.835 23.668 1.00 16.27 90 LYS A N 1
ATOM 689 C CA . LYS A 1 90 ? 23.813 4.952 22.359 1.00 20.45 90 LYS A CA 1
ATOM 690 C C . LYS A 1 90 ? 23.031 4.113 21.326 1.00 14.26 90 LYS A C 1
ATOM 691 O O . LYS A 1 90 ? 22.769 4.578 20.212 1.00 17.65 90 LYS A O 1
ATOM 697 N N . ARG A 1 91 ? 22.719 2.871 21.704 1.00 13.40 91 ARG A N 1
ATOM 698 C CA . ARG A 1 91 ? 21.940 2.022 20.811 1.00 13.77 91 ARG A CA 1
ATOM 699 C C . ARG A 1 91 ? 20.604 2.593 20.360 1.00 10.66 91 ARG A C 1
ATOM 700 O O . ARG A 1 91 ? 20.190 2.443 19.208 1.00 14.23 91 ARG A O 1
ATOM 708 N N . LEU A 1 92 ? 19.885 3.212 21.302 1.00 13.02 92 LEU A N 1
ATOM 709 C CA . LEU A 1 92 ? 18.590 3.829 20.986 1.00 13.17 92 LEU A CA 1
ATOM 710 C C . LEU A 1 92 ? 18.706 5.017 20.031 1.00 12.20 92 LEU A C 1
ATOM 711 O O . LEU A 1 92 ? 17.910 5.177 19.143 1.00 15.58 92 LEU A O 1
ATOM 716 N N . ILE A 1 93 ? 19.738 5.845 20.228 1.00 16.24 93 ILE A N 1
ATOM 717 C CA . ILE A 1 93 ? 20.022 6.933 19.291 1.00 16.50 93 ILE A CA 1
ATOM 718 C C . ILE A 1 93 ? 20.341 6.348 17.909 1.00 16.56 93 ILE A C 1
ATOM 719 O O . ILE A 1 93 ? 19.773 6.751 16.926 1.00 17.11 93 ILE A O 1
ATOM 724 N N . GLU A 1 94 ? 21.182 5.310 17.882 1.00 14.56 94 GLU A N 1
ATOM 725 C CA . GLU A 1 94 ? 21.480 4.624 16.594 1.00 16.21 94 GLU A CA 1
ATOM 726 C C . GLU A 1 94 ? 20.227 4.022 15.946 1.00 14.34 94 GLU A C 1
ATOM 727 O O . GLU A 1 94 ? 20.080 4.035 14.730 1.00 16.05 94 GLU A O 1
ATOM 733 N N . LEU A 1 95 ? 19.354 3.454 16.768 1.00 11.68 95 LEU A N 1
ATOM 734 C CA . LEU A 1 95 ? 18.142 2.881 16.247 1.00 12.01 95 LEU A CA 1
ATOM 735 C C . LEU A 1 95 ? 17.223 3.943 15.639 1.00 12.75 95 LEU A C 1
ATOM 736 O O . LEU A 1 95 ? 16.614 3.724 14.552 1.00 14.13 95 LEU A O 1
ATOM 741 N N . GLU A 1 96 ? 17.102 5.077 16.336 1.00 12.78 96 GLU A N 1
ATOM 742 C CA . GLU A 1 96 ? 16.321 6.201 15.750 1.00 12.49 96 GLU A CA 1
ATOM 743 C C . GLU A 1 96 ? 16.906 6.621 14.369 1.00 13.62 96 GLU A C 1
ATOM 744 O O . GLU A 1 96 ? 16.152 6.756 13.375 1.00 14.61 96 GLU A O 1
ATOM 750 N N . GLY A 1 97 ? 18.243 6.735 14.311 1.00 15.56 97 GLY A N 1
ATOM 751 C CA . GLY A 1 97 ? 18.908 7.112 13.086 1.00 17.05 97 GLY A CA 1
ATOM 752 C C . GLY A 1 97 ? 18.651 6.135 11.950 1.00 17.48 97 GLY A C 1
ATOM 753 O O . GLY A 1 97 ? 18.332 6.576 10.812 1.00 17.91 97 GLY A O 1
ATOM 754 N N . ALA A 1 98 ? 18.822 4.830 12.259 1.00 15.01 98 ALA A N 1
ATOM 755 C CA . ALA A 1 98 ? 18.650 3.701 11.309 1.00 13.90 98 ALA A CA 1
ATOM 756 C C . ALA A 1 98 ? 17.208 3.645 10.826 1.00 10.15 98 ALA A C 1
ATOM 757 O O . ALA A 1 98 ? 16.940 3.446 9.641 1.00 13.69 98 ALA A O 1
ATOM 759 N N . LEU A 1 99 ? 16.273 3.826 11.760 1.00 11.82 99 LEU A N 1
ATOM 760 C CA . LEU A 1 99 ? 14.842 3.753 11.390 1.00 12.67 99 LEU A CA 1
ATOM 761 C C . LEU A 1 99 ? 14.442 4.817 10.346 1.00 11.95 99 LEU A C 1
ATOM 762 O O . LEU A 1 99 ? 13.677 4.524 9.440 1.00 14.05 99 LEU A O 1
ATOM 767 N N . ARG A 1 100 ? 15.003 6.024 10.476 1.00 11.93 100 ARG A N 1
ATOM 768 C CA . ARG A 1 100 ? 14.736 7.098 9.535 1.00 12.06 100 ARG A CA 1
ATOM 769 C C . ARG A 1 100 ? 15.210 6.779 8.120 1.00 14.05 100 ARG A C 1
ATOM 770 O O . ARG A 1 100 ? 14.766 7.402 7.154 1.00 17.56 100 ARG A O 1
ATOM 778 N N . THR A 1 101 ? 16.170 5.864 7.979 1.00 13.80 101 THR A N 1
ATOM 779 C CA . THR A 1 101 ? 16.651 5.487 6.615 1.00 14.86 101 THR A CA 1
ATOM 780 C C . THR A 1 101 ? 15.761 4.377 5.983 1.00 16.28 101 THR A C 1
ATOM 781 O O . THR A 1 101 ? 15.909 4.022 4.772 1.00 15.28 101 THR A O 1
ATOM 785 N N . LYS A 1 102 ? 14.799 3.854 6.790 1.00 12.55 102 LYS A N 1
ATOM 786 C CA . LYS A 1 102 ? 13.986 2.718 6.313 1.00 17.36 102 LYS A CA 1
ATOM 787 C C . LYS A 1 102 ? 12.458 2.976 6.379 1.00 15.49 102 LYS A C 1
ATOM 788 O O . LYS A 1 102 ? 11.653 2.284 5.713 1.00 16.07 102 LYS A O 1
ATOM 794 N N . PHE A 1 103 ? 12.052 3.981 7.162 1.00 15.76 103 PHE A N 1
ATOM 795 C CA . PHE A 1 103 ? 10.619 4.211 7.407 1.00 15.13 103 PHE A CA 1
ATOM 796 C C . PHE A 1 103 ? 10.315 5.696 7.133 1.00 14.33 103 PHE A C 1
ATOM 797 O O . PHE A 1 103 ? 11.013 6.534 7.677 1.00 15.51 103 PHE A O 1
ATOM 805 N N . PRO A 1 104 ? 9.316 6.019 6.244 1.00 13.50 104 PRO A N 1
ATOM 806 C CA . PRO A 1 104 ? 9.126 7.401 5.830 1.00 15.21 104 PRO A CA 1
ATOM 807 C C . PRO A 1 104 ? 8.290 8.250 6.783 1.00 14.58 104 PRO A C 1
ATOM 808 O O . PRO A 1 104 ? 8.137 9.471 6.527 1.00 18.00 104 PRO A O 1
ATOM 812 N N . GLY A 1 105 ? 7.788 7.691 7.893 1.00 16.06 105 GLY A N 1
ATOM 813 C CA . GLY A 1 105 ? 6.863 8.481 8.716 1.00 13.93 105 GLY A CA 1
ATOM 814 C C . GLY A 1 105 ? 7.567 9.206 9.860 1.00 12.47 105 GLY A C 1
ATOM 815 O O . GLY A 1 105 ? 8.789 9.353 9.940 1.00 16.12 105 GLY A O 1
ATOM 816 N N . HIS A 1 106 ? 6.793 9.672 10.796 1.00 17.07 106 HIS A N 1
ATOM 817 C CA . HIS A 1 106 ? 7.294 10.373 11.960 1.00 13.92 106 HIS A CA 1
ATOM 818 C C . HIS A 1 106 ? 7.939 9.392 12.936 1.00 14.23 106 HIS A C 1
ATOM 819 O O . HIS A 1 106 ? 7.336 8.352 13.244 1.00 17.65 106 HIS A O 1
ATOM 826 N N . VAL A 1 107 ? 9.159 9.664 13.387 1.00 16.26 107 VAL A N 1
ATOM 827 C CA . VAL A 1 107 ? 9.818 8.738 14.308 1.00 17.20 107 VAL A CA 1
ATOM 828 C C . VAL A 1 107 ? 10.086 9.599 15.524 1.00 16.11 107 VAL A C 1
ATOM 829 O O . VAL A 1 107 ? 10.653 10.674 15.384 1.00 18.49 107 VAL A O 1
ATOM 833 N N . HIS A 1 108 ? 9.548 9.197 16.682 1.00 14.68 108 HIS A N 1
ATOM 834 C CA . HIS A 1 108 ? 9.765 9.952 17.918 1.00 16.87 108 HIS A CA 1
ATOM 835 C C . HIS A 1 108 ? 10.445 9.082 18.893 1.00 18.02 108 HIS A C 1
ATOM 836 O O . HIS A 1 108 ? 9.917 8.026 19.268 1.00 17.90 108 HIS A O 1
ATOM 843 N N . ARG A 1 109 ? 11.593 9.549 19.368 1.00 14.03 109 ARG A N 1
ATOM 844 C CA . ARG A 1 109 ? 12.315 8.826 20.426 1.00 16.76 109 ARG A CA 1
ATOM 845 C C . ARG A 1 109 ? 12.036 9.493 21.784 1.00 18.72 109 ARG A C 1
ATOM 846 O O . ARG A 1 109 ? 12.441 10.680 22.038 1.00 19.02 109 ARG A O 1
ATOM 854 N N . ALA A 1 110 ? 11.346 8.745 22.658 1.00 17.66 110 ALA A N 1
ATOM 855 C CA . ALA A 1 110 ? 11.073 9.252 23.998 1.00 18.31 110 ALA A CA 1
ATOM 856 C C . ALA A 1 110 ? 12.384 9.399 24.779 1.00 16.86 110 ALA A C 1
ATOM 857 O O . ALA A 1 110 ? 13.369 8.697 24.487 1.00 18.83 110 ALA A O 1
ATOM 859 N N . PRO A 1 111 ? 12.413 10.359 25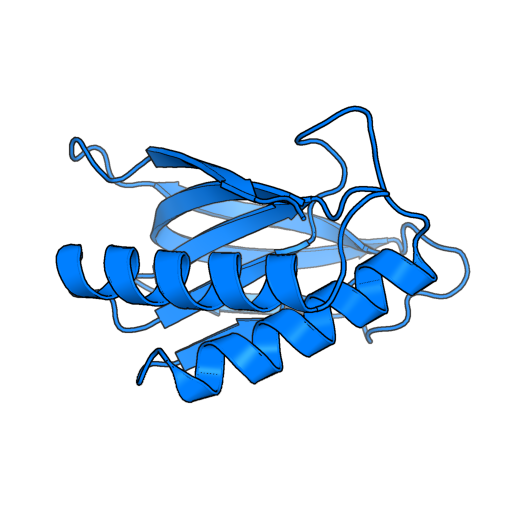.744 1.00 21.06 111 PRO A N 1
ATOM 860 C CA . PRO A 1 111 ? 13.606 10.523 26.573 1.00 19.10 111 PRO A CA 1
ATOM 861 C C . PRO A 1 111 ? 14.034 9.291 27.367 1.00 17.71 111 PRO A C 1
ATOM 862 O O . PRO A 1 111 ? 13.191 8.563 27.908 1.00 21.74 111 PRO A O 1
ATOM 866 N N . PHE A 1 112 ? 15.353 9.133 27.482 1.00 15.44 112 PHE A N 1
ATOM 867 C CA . PHE A 1 112 ? 16.020 8.030 28.149 1.00 17.66 112 PHE A CA 1
ATOM 868 C C . PHE A 1 112 ? 16.491 8.366 29.582 1.00 19.40 112 PHE A C 1
ATOM 869 O O . PHE A 1 112 ? 17.099 9.453 29.820 1.00 24.08 112 PHE A O 1
ATOM 877 N N . GLY A 1 113 ? 16.217 7.440 30.521 1.00 20.92 113 GLY A N 1
ATOM 878 C CA . GLY A 1 113 ? 16.694 7.553 31.891 1.00 20.11 113 GLY A CA 1
ATOM 879 C C . GLY A 1 113 ? 15.685 8.094 32.919 1.00 17.02 113 GLY A C 1
ATOM 880 O O . GLY A 1 113 ? 16.096 8.588 33.987 1.00 25.22 113 GLY A O 1
ATOM 881 N N . TRP A 1 114 ? 14.385 8.033 32.609 1.00 20.27 114 TRP A N 1
ATOM 882 C CA . TRP A 1 114 ? 13.343 8.663 33.430 1.00 23.02 114 TRP A CA 1
ATOM 883 C C . TRP A 1 114 ? 12.331 7.621 33.882 1.00 19.28 114 TRP A C 1
ATOM 884 O O . TRP A 1 114 ? 12.093 6.605 33.136 1.00 22.96 114 TRP A O 1
ATOM 895 N N . TYR A 1 115 ? 11.719 7.839 35.066 1.00 22.26 115 TYR A N 1
ATOM 896 C CA . TYR A 1 115 ? 10.442 7.192 35.374 1.00 20.15 115 TYR A CA 1
ATOM 897 C C . TYR A 1 115 ? 9.349 7.911 34.546 1.00 20.98 115 TYR A C 1
ATOM 898 O O . TYR A 1 115 ? 9.333 9.157 34.389 1.00 25.82 115 TYR A O 1
ATOM 907 N N . MET A 1 116 ? 8.443 7.145 34.013 1.00 19.75 116 MET A N 1
ATOM 908 C CA . MET A 1 116 ? 7.478 7.653 33.087 1.00 21.34 116 MET A CA 1
ATOM 909 C C . MET A 1 116 ? 6.048 7.356 33.551 1.00 21.09 116 MET A C 1
ATOM 910 O O . MET A 1 116 ? 5.797 6.306 34.115 1.00 24.19 116 MET A O 1
ATOM 915 N N . SER A 1 117 ? 5.131 8.292 33.325 1.00 25.86 117 SER A N 1
ATOM 916 C CA . SER A 1 117 ? 3.719 7.994 33.284 1.00 21.33 117 SER A CA 1
ATOM 917 C C . SER A 1 117 ? 3.350 7.829 31.796 1.00 20.55 117 SER A C 1
ATOM 918 O O . SER A 1 117 ? 3.978 8.448 30.950 1.00 23.54 117 SER A O 1
ATOM 921 N N . PHE A 1 118 ? 2.332 7.040 31.459 1.00 17.08 118 PHE A N 1
ATOM 922 C CA . PHE A 1 118 ? 1.892 7.011 30.081 1.00 20.95 118 PHE A CA 1
ATOM 923 C C . PHE A 1 118 ? 0.471 6.559 30.064 1.00 19.30 118 PHE A C 1
ATOM 924 O O . PHE A 1 118 ? 0.007 5.946 31.048 1.00 24.76 118 PHE A O 1
ATOM 932 N N . SER A 1 119 ? -0.151 6.728 28.903 1.00 22.07 119 SER A N 1
ATOM 933 C CA . SER A 1 119 ? -1.467 6.173 28.613 1.00 21.74 119 SER A CA 1
ATOM 934 C C . SER A 1 119 ? -1.381 5.677 27.209 1.00 21.76 119 SER A C 1
ATOM 935 O O . SER A 1 119 ? -0.663 6.283 26.369 1.00 23.58 119 SER A O 1
ATOM 938 N N . ILE A 1 120 ? -2.048 4.575 26.926 1.00 22.09 120 ILE A N 1
ATOM 939 C CA . ILE A 1 120 ? -2.050 4.033 25.592 1.00 22.13 120 ILE A CA 1
ATOM 940 C C . ILE A 1 120 ? -3.427 3.475 25.482 1.00 22.76 120 ILE A C 1
ATOM 941 O O . ILE A 1 120 ? -4.001 2.984 26.493 1.00 31.40 120 ILE A O 1
ATOM 946 N N . ALA A 1 121 ? -3.989 3.592 24.294 1.00 25.10 121 ALA A N 1
ATOM 947 C CA . ALA A 1 121 ? -5.162 2.830 23.966 1.00 25.65 121 ALA A CA 1
ATOM 948 C C . ALA A 1 121 ? -4.632 1.966 22.868 1.00 23.37 121 ALA A C 1
ATOM 949 O O . ALA A 1 121 ? -4.230 2.418 21.809 1.00 27.20 121 ALA A O 1
ATOM 951 N N . CYS A 1 122 ? -4.629 0.694 23.150 1.00 23.76 122 CYS A N 1
ATOM 952 C CA . CYS A 1 122 ? -4.076 -0.272 22.247 1.00 21.83 122 CYS A CA 1
ATOM 953 C C . CYS A 1 122 ? -5.220 -0.968 21.506 1.00 27.09 122 CYS A C 1
ATOM 954 O O . CYS A 1 122 ? -6.237 -1.384 22.114 1.00 27.99 122 CYS A O 1
ATOM 957 N N . LYS A 1 123 ? -5.045 -1.071 20.188 1.00 25.75 123 LYS A N 1
ATOM 958 C CA . LYS A 1 123 ? -6.005 -1.704 19.287 1.00 28.43 123 LYS A CA 1
ATOM 959 C C . LYS A 1 123 ? -6.131 -3.196 19.515 1.00 24.50 123 LYS A C 1
ATOM 960 O O . LYS A 1 123 ? -5.276 -3.793 20.146 1.00 25.89 123 LYS A O 1
ATOM 966 N N . GLY A 1 124 ? -7.232 -3.787 19.045 1.00 30.11 124 GLY A N 1
ATOM 967 C CA . GLY A 1 124 ? -7.552 -5.177 19.413 1.00 29.23 124 GLY A CA 1
ATOM 968 C C . GLY A 1 124 ? -7.366 -6.098 18.235 1.00 21.44 124 GLY A C 1
ATOM 969 O O . GLY A 1 124 ? -7.566 -7.302 18.323 1.00 28.84 124 GLY A O 1
ATOM 970 N N . HIS A 1 125 ? -6.951 -5.521 17.106 1.00 26.16 125 HIS A N 1
ATOM 971 C CA . HIS A 1 125 ? -6.851 -6.299 15.885 1.00 23.80 125 HIS A CA 1
ATOM 972 C C . HIS A 1 125 ? -5.704 -7.248 16.061 1.00 25.37 125 HIS A C 1
ATOM 973 O O . HIS A 1 125 ? -4.866 -7.018 16.961 1.00 31.25 125 HIS A O 1
ATOM 980 N N . PRO A 1 126 ? -5.697 -8.378 15.318 1.00 26.42 126 PRO A N 1
ATOM 981 C CA . PRO A 1 126 ? -4.731 -9.454 15.536 1.00 26.46 126 PRO A CA 1
ATOM 982 C C . PRO A 1 126 ? -3.234 -9.094 15.528 1.00 22.64 126 PRO A C 1
ATOM 983 O O . PRO A 1 126 ? -2.424 -9.786 16.189 1.00 27.82 126 PRO A O 1
ATOM 987 N N . LEU A 1 127 ? -2.846 -8.075 14.767 1.00 25.38 127 LEU A N 1
ATOM 988 C CA . LEU A 1 127 ? -1.420 -7.631 14.732 1.00 25.65 127 LEU A CA 1
ATOM 989 C C . LEU A 1 127 ? -1.102 -6.433 15.630 1.00 20.14 127 LEU A C 1
ATOM 990 O O . LEU A 1 127 ? -0.005 -5.820 15.515 1.00 26.71 127 LEU A O 1
ATOM 995 N N . ALA A 1 128 ? -1.988 -6.106 16.562 1.00 18.62 128 ALA A N 1
ATOM 996 C CA . ALA A 1 128 ? -1.797 -4.839 17.270 1.00 16.75 128 ALA A CA 1
ATOM 997 C C . ALA A 1 128 ? -0.747 -5.034 18.377 1.00 16.79 128 ALA A C 1
ATOM 998 O O . ALA A 1 128 ? -0.358 -4.057 19.027 1.00 20.39 128 ALA A O 1
ATOM 1000 N N . GLU A 1 129 ? -0.409 -6.300 18.685 1.00 18.87 129 GLU A N 1
ATOM 1001 C CA . GLU A 1 129 ? 0.467 -6.576 19.855 1.00 23.45 129 GLU A CA 1
ATOM 1002 C C . GLU A 1 129 ? 1.388 -7.724 19.524 1.00 19.61 129 GLU A C 1
ATOM 1003 O O . GLU A 1 129 ? 0.926 -8.858 19.427 1.00 25.29 129 GLU A O 1
ATOM 1009 N N . LEU A 1 130 ? 2.683 -7.433 19.325 1.00 18.73 130 LEU A N 1
ATOM 1010 C CA . LEU A 1 130 ? 3.651 -8.439 18.950 1.00 18.97 130 LEU A CA 1
ATOM 1011 C C . LEU A 1 130 ? 4.962 -8.177 19.664 1.00 13.29 130 LEU A C 1
ATOM 1012 O O . LEU A 1 130 ? 5.249 -7.058 20.017 1.00 17.22 130 LEU A O 1
ATOM 1017 N N . SER A 1 131 ? 5.735 -9.214 19.908 1.00 16.59 131 SER A N 1
ATOM 1018 C CA . SER A 1 131 ? 7.030 -9.030 20.501 1.00 15.51 131 SER A CA 1
ATOM 1019 C C . SER A 1 131 ? 8.107 -9.460 19.475 1.00 12.93 131 SER A C 1
ATOM 1020 O O . SER A 1 131 ? 7.834 -10.208 18.531 1.00 15.32 131 SER A O 1
ATOM 1023 N N . ARG A 1 132 ? 9.304 -8.899 19.610 1.00 12.21 132 ARG A N 1
ATOM 1024 C CA . ARG A 1 132 ? 10.429 -9.151 18.675 1.00 12.79 132 ARG A CA 1
ATOM 1025 C C . ARG A 1 132 ? 11.726 -9.268 19.498 1.00 12.23 132 ARG A C 1
ATOM 1026 O O . ARG A 1 132 ? 11.864 -8.707 20.602 1.00 13.00 132 ARG A O 1
ATOM 1034 N N . SER A 1 133 ? 12.674 -9.998 18.967 1.00 13.12 133 SER A N 1
ATOM 1035 C CA . SER A 1 133 ? 14.023 -10.061 19.562 1.00 11.81 133 SER A CA 1
ATOM 1036 C C . SER A 1 133 ? 15.005 -9.904 18.411 1.00 13.70 133 SER A C 1
ATOM 1037 O O . SER A 1 133 ? 14.771 -10.376 17.307 1.00 13.77 133 SER A O 1
ATOM 1040 N N . PHE A 1 134 ? 16.079 -9.166 18.622 1.00 12.32 134 PHE A N 1
ATOM 1041 C CA . PHE A 1 134 ? 17.139 -9.025 17.576 1.00 12.98 134 PHE A CA 1
ATOM 1042 C C . PHE A 1 134 ? 18.479 -9.233 18.241 1.00 13.09 134 PHE A C 1
ATOM 1043 O O . PHE A 1 134 ? 18.694 -8.867 19.399 1.00 14.74 134 PHE A O 1
ATOM 1051 N N . THR A 1 135 ? 19.394 -9.838 17.517 1.00 16.80 135 THR A N 1
ATOM 1052 C CA . THR A 1 135 ? 20.721 -10.075 18.068 1.00 19.62 135 THR A CA 1
ATOM 1053 C C . THR A 1 135 ? 21.743 -9.954 16.909 1.00 20.26 135 THR A C 1
ATOM 1054 O O . THR A 1 135 ? 21.351 -9.783 15.724 1.00 19.68 135 THR A O 1
ATOM 1058 N N . GLU A 1 136 ? 23.026 -10.070 17.276 1.00 20.96 136 GLU A N 1
ATOM 1059 C CA . GLU A 1 136 ? 24.170 -10.388 16.376 1.00 32.26 136 GLU A CA 1
ATOM 1060 C C . GLU A 1 136 ? 25.161 -11.303 17.132 1.00 42.40 136 GLU A C 1
ATOM 1061 O O . GLU A 1 136 ? 25.121 -11.437 18.370 1.00 45.34 136 GLU A O 1
#

GO terms:
  GO:0002161 aminoacyl-tRNA deacylase activity (F, IDA)

Solvent-accessible surface area: 7043 Å² total; per-residue (Å²): 0,93,0,53,0,16,8,0,73,111,1,64,7,87,20,70,144,72,44,58,189,109,35,65,18,107,89,32,122,25,82,31,45,83,0,0,0,0,9,2,1,7,8,118,52,17,9,96,100,0,7,57,113,0,0,48,38,0,11,72,2,0,78,136,20,174,8,100,18,0,0,0,2,22,72,55,151,48,29,123,145,80,14,164,67,169,40,8,25,101,31,2,76,65,0,30,37,16,0,125,96,102,10,142,23,93,5,46,57,0,16,22,13,44,131,47,53,89,44,42,32,48,52,80,69,126,65,1,107,41,53,61,53,26,81,120

InterPro domains:
  IPR004154 Anticodon-binding [PF03129] (318-407)
  IPR015011 Threonyl-tRNA synthetase, editing domain, archaea [PF08915] (1-133)
  IPR023509 D-aminoacyl-tRNA deacylase-like superfamily [G3DSA:3.50.80.10] (1-134)
  IPR036621 Anticodon-binding domain superfamily [G3DSA:3.40.50.800] (310-418)
  IPR047246 Threonine-tRNA ligase, class IIa, anticodon-binding domain [cd00860] (316-406)

Radius of gyration: 13.79 Å; Cα contacts (8 Å, |Δi|>4): 298; chains: 1; bounding box: 33×27×33 Å